Protein AF-A0A2R2Q2C4-F1 (afdb_monomer_lite)

Sequence (85 aa):
PQQATKIFDQTCQQEVDLETVTPGATCQRPAAGGMVAVTFPRLPPQNRKLCFVCTRGQENCKVIIDVAADPAGGAAVGITARTAS

Foldseek 3Di:
DLDFQWWAAQVRPDIDGPCVQQNPKGWDADPVGDDIDIDRPAAAQAWGKTWDWDDDPPDIDIDIDTGHHDPPPPDPPPPPDDDDD

pLDDT: mean 82.71, std 14.03, range [47.19, 94.44]

Secondary structure (DSSP, 8-state):
--STTEEE-TTSSSEEEHHHHSTT-EEE--TTS---EEE-SS--SS-EEEEEEEEETTEEEEEEEEEPPP-SSTT-----PPPP-

Structure (mmCIF, N/CA/C/O backbone):
data_AF-A0A2R2Q2C4-F1
#
_entry.id   AF-A0A2R2Q2C4-F1
#
loop_
_atom_site.group_PDB
_atom_site.id
_atom_site.type_symbol
_atom_site.label_atom_id
_atom_site.label_alt_id
_atom_site.label_comp_id
_atom_site.label_asym_id
_atom_site.label_entity_id
_atom_site.label_seq_id
_atom_site.pdbx_PDB_ins_code
_atom_site.Cartn_x
_atom_site.Cartn_y
_atom_site.Cartn_z
_atom_site.occupancy
_atom_site.B_iso_or_equiv
_atom_site.auth_seq_id
_atom_site.auth_comp_id
_atom_site.auth_asym_id
_atom_site.auth_atom_id
_atom_site.pdbx_PDB_model_num
ATOM 1 N N . PRO A 1 1 ? -4.952 4.121 6.553 1.00 75.94 1 PRO A N 1
ATOM 2 C CA . PRO A 1 1 ? -5.559 5.368 6.038 1.00 75.94 1 PRO A CA 1
ATOM 3 C C . PRO A 1 1 ? -6.911 5.110 5.373 1.00 75.94 1 PRO A C 1
ATOM 5 O O . PRO A 1 1 ? -7.074 4.102 4.685 1.00 75.94 1 PRO A O 1
ATOM 8 N N . GLN A 1 2 ? -7.862 6.024 5.563 1.00 75.19 2 GLN A N 1
ATOM 9 C CA . GLN A 1 2 ? -9.179 5.950 4.918 1.00 75.19 2 GLN A CA 1
ATOM 10 C C . GLN A 1 2 ? -9.139 6.471 3.468 1.00 75.19 2 GLN A C 1
ATOM 12 O O . GLN A 1 2 ? -9.817 5.935 2.596 1.00 75.19 2 GLN A O 1
ATOM 17 N N . GLN A 1 3 ? -8.285 7.457 3.172 1.00 82.25 3 GLN A N 1
ATOM 18 C CA . GLN A 1 3 ? -8.165 8.070 1.841 1.00 82.25 3 GLN A CA 1
ATOM 19 C C . GLN A 1 3 ? -7.427 7.166 0.853 1.00 82.25 3 GLN A C 1
ATOM 21 O O . GLN A 1 3 ? -6.282 6.804 1.119 1.00 82.25 3 GLN A O 1
ATOM 26 N N . ALA A 1 4 ? -8.041 6.839 -0.292 1.00 81.38 4 ALA A N 1
ATOM 27 C CA . ALA A 1 4 ? -7.520 5.915 -1.316 1.00 81.38 4 ALA A CA 1
ATOM 28 C C . ALA A 1 4 ? -6.061 6.179 -1.741 1.00 81.38 4 ALA A C 1
ATOM 30 O O . ALA A 1 4 ? -5.304 5.238 -1.955 1.00 81.38 4 ALA A O 1
ATOM 31 N N . THR A 1 5 ? -5.644 7.443 -1.786 1.00 87.38 5 THR A N 1
ATOM 32 C CA . THR A 1 5 ? -4.293 7.876 -2.183 1.00 87.38 5 THR A CA 1
ATOM 33 C C . THR A 1 5 ? -3.232 7.710 -1.095 1.00 87.38 5 THR A C 1
ATOM 35 O O . THR A 1 5 ? -2.044 7.840 -1.379 1.00 87.38 5 THR A O 1
ATOM 38 N N . LYS A 1 6 ? -3.633 7.408 0.143 1.00 92.19 6 LYS A N 1
ATOM 39 C CA . LYS A 1 6 ? -2.735 7.257 1.290 1.00 92.19 6 LYS A CA 1
ATOM 40 C C . LYS A 1 6 ? -2.534 5.791 1.652 1.00 92.19 6 LYS A C 1
ATOM 42 O O . LYS A 1 6 ? -3.495 5.016 1.725 1.00 92.19 6 LYS A O 1
ATOM 47 N N . ILE A 1 7 ? -1.300 5.432 1.978 1.00 93.50 7 ILE A N 1
ATOM 48 C CA . ILE A 1 7 ? -0.905 4.177 2.640 1.00 93.50 7 ILE A CA 1
ATOM 49 C C . ILE A 1 7 ? -0.171 4.505 3.945 1.00 93.50 7 ILE A C 1
ATOM 51 O O . ILE A 1 7 ? 0.090 5.674 4.217 1.00 93.50 7 ILE A O 1
ATOM 55 N N . PHE A 1 8 ? 0.128 3.505 4.771 1.00 93.88 8 PHE A N 1
ATOM 56 C CA . PHE A 1 8 ? 1.124 3.684 5.822 1.00 93.88 8 PHE A CA 1
ATOM 57 C C . PHE A 1 8 ? 2.517 3.332 5.299 1.00 93.88 8 PHE A C 1
ATOM 59 O O . PHE A 1 8 ? 2.672 2.494 4.404 1.00 93.88 8 PHE A O 1
ATOM 66 N N . ASP A 1 9 ? 3.517 3.977 5.885 1.00 90.69 9 ASP A N 1
ATOM 67 C CA . ASP A 1 9 ? 4.930 3.700 5.688 1.00 90.69 9 ASP A CA 1
ATOM 68 C C . ASP A 1 9 ? 5.313 2.262 6.095 1.00 90.69 9 ASP A C 1
ATOM 70 O O . ASP A 1 9 ? 4.510 1.475 6.605 1.00 90.69 9 ASP A O 1
ATOM 74 N N . GLN A 1 10 ? 6.585 1.916 5.904 1.00 87.50 10 GLN A N 1
ATOM 75 C CA . GLN A 1 10 ? 7.117 0.584 6.207 1.00 87.50 10 GLN A CA 1
ATOM 76 C C . GLN A 1 10 ? 6.976 0.153 7.680 1.00 87.50 10 GLN A C 1
ATOM 78 O O . GLN A 1 10 ? 7.082 -1.038 7.971 1.00 87.50 10 GLN A O 1
ATOM 83 N N . THR A 1 11 ? 6.743 1.094 8.602 1.00 90.38 11 THR A N 1
ATOM 84 C CA . THR A 1 11 ? 6.539 0.818 10.033 1.00 90.38 11 THR A CA 1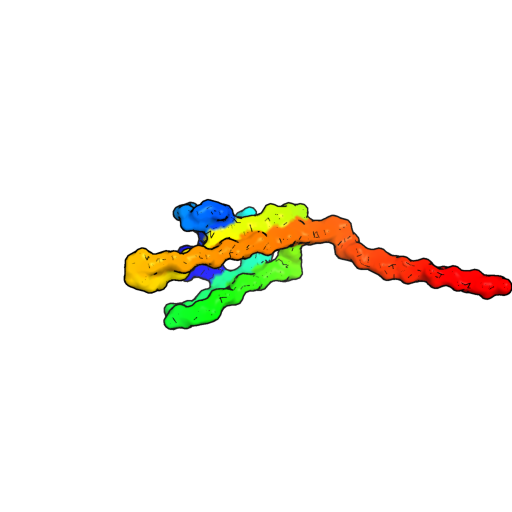
ATOM 85 C C . THR A 1 11 ? 5.061 0.684 10.421 1.00 90.38 11 THR A C 1
ATOM 87 O O . THR A 1 11 ? 4.746 0.281 11.547 1.00 90.38 11 THR A O 1
ATOM 90 N N . CYS A 1 12 ? 4.142 0.950 9.485 1.00 92.50 12 CYS A N 1
ATOM 91 C CA . CYS A 1 12 ? 2.701 1.022 9.715 1.00 92.50 12 CYS A CA 1
ATOM 92 C C . CYS A 1 12 ? 2.293 2.114 10.721 1.00 92.50 12 CYS A C 1
ATOM 94 O O . CYS A 1 12 ? 1.328 1.910 11.464 1.00 92.50 12 CYS A O 1
ATOM 96 N N . GLN A 1 13 ? 3.039 3.221 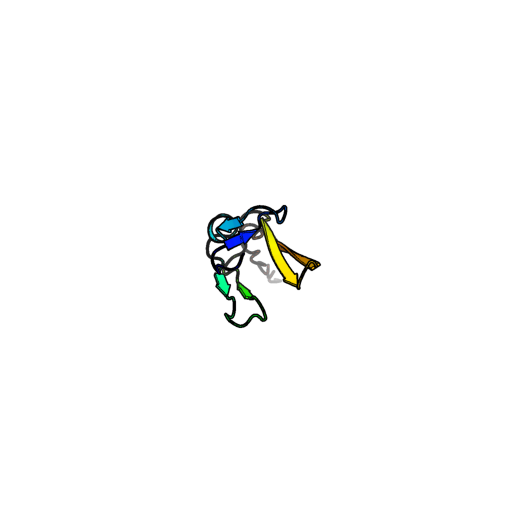10.805 1.00 91.25 13 GLN A N 1
ATOM 97 C CA . GLN A 1 13 ? 2.796 4.285 11.791 1.00 91.25 13 GLN A CA 1
ATOM 98 C C . GLN A 1 13 ? 2.462 5.625 11.142 1.00 91.25 13 GLN A C 1
ATOM 100 O O . GLN A 1 13 ? 1.618 6.353 11.663 1.00 91.25 13 GLN A O 1
ATOM 105 N N . GLN A 1 14 ? 3.083 5.946 10.007 1.00 92.56 14 GLN A N 1
ATOM 106 C CA . GLN A 1 14 ? 2.934 7.247 9.362 1.00 92.56 14 GLN A CA 1
ATOM 107 C C . GLN A 1 14 ? 2.188 7.122 8.038 1.00 92.56 14 GLN A C 1
ATOM 109 O O . GLN A 1 14 ? 2.523 6.278 7.211 1.00 92.56 14 GLN A O 1
ATOM 114 N N . GLU A 1 15 ? 1.186 7.976 7.817 1.00 94.25 15 GLU A N 1
ATOM 115 C CA . GLU A 1 15 ? 0.518 8.053 6.518 1.00 94.25 15 GLU A CA 1
ATOM 116 C C . GLU A 1 15 ? 1.417 8.742 5.485 1.00 94.25 15 GLU A C 1
ATOM 118 O O . GLU A 1 15 ? 1.966 9.817 5.730 1.00 94.25 15 GLU A O 1
ATOM 123 N N . VAL A 1 16 ? 1.541 8.128 4.310 1.00 94.44 16 VAL A N 1
ATOM 124 C CA . VAL A 1 16 ? 2.310 8.631 3.167 1.00 94.44 16 VAL A CA 1
ATOM 125 C C . VAL A 1 16 ? 1.494 8.486 1.885 1.00 94.44 16 VAL A C 1
ATOM 127 O O . VAL A 1 16 ? 0.559 7.683 1.810 1.00 94.44 16 VAL A O 1
ATOM 130 N N . ASP A 1 17 ? 1.827 9.276 0.867 1.00 93.94 17 ASP A N 1
ATOM 131 C CA . ASP A 1 17 ? 1.209 9.149 -0.454 1.00 93.94 17 ASP A CA 1
ATOM 132 C C . ASP A 1 17 ? 1.671 7.873 -1.160 1.00 93.94 17 ASP A C 1
ATOM 134 O O . ASP A 1 17 ? 2.868 7.589 -1.238 1.00 93.94 17 ASP A O 1
ATOM 138 N N . LEU A 1 18 ? 0.712 7.123 -1.708 1.00 92.06 18 LEU A N 1
ATOM 139 C CA . LEU A 1 18 ? 0.973 5.916 -2.493 1.00 92.06 18 LEU A CA 1
ATOM 140 C C . LEU A 1 18 ? 1.889 6.218 -3.685 1.00 92.06 18 LEU A C 1
ATOM 142 O O . LEU A 1 18 ? 2.829 5.468 -3.936 1.00 92.06 18 LEU A O 1
ATOM 146 N N . GLU A 1 19 ? 1.647 7.343 -4.361 1.00 90.94 19 GLU A N 1
ATOM 147 C CA . GLU A 1 19 ? 2.421 7.790 -5.525 1.00 90.94 19 GLU A CA 1
ATOM 148 C C . GLU A 1 19 ? 3.904 7.998 -5.194 1.00 90.94 19 GLU A C 1
ATOM 150 O O . GLU A 1 19 ? 4.775 7.684 -5.998 1.00 90.94 19 GLU A O 1
ATOM 155 N N . THR A 1 20 ? 4.218 8.462 -3.983 1.00 88.81 20 THR A N 1
ATOM 156 C CA . THR A 1 20 ? 5.605 8.697 -3.557 1.00 88.81 20 THR A CA 1
ATOM 157 C C . THR A 1 20 ? 6.367 7.390 -3.339 1.00 88.81 20 THR A C 1
ATOM 159 O O . THR A 1 20 ? 7.581 7.332 -3.537 1.00 88.81 20 THR A O 1
ATOM 162 N N . VAL A 1 21 ? 5.675 6.326 -2.921 1.00 87.69 21 VAL A N 1
ATOM 163 C CA . VAL A 1 21 ? 6.300 5.030 -2.614 1.00 87.69 21 VAL A CA 1
ATOM 164 C C . VAL A 1 21 ? 6.351 4.138 -3.852 1.00 87.69 21 VAL A C 1
ATOM 166 O O . VAL A 1 21 ? 7.388 3.534 -4.142 1.00 87.69 21 VAL A O 1
ATOM 169 N N . THR A 1 22 ? 5.250 4.076 -4.597 1.00 86.69 22 THR A N 1
ATOM 170 C CA . THR A 1 22 ? 5.089 3.280 -5.818 1.00 86.69 22 THR A CA 1
ATOM 171 C C . THR A 1 22 ? 4.420 4.133 -6.900 1.00 86.69 22 THR A C 1
ATOM 173 O O . THR A 1 22 ? 3.195 4.080 -7.036 1.00 86.69 22 THR A O 1
ATOM 176 N N . PRO A 1 23 ? 5.205 4.918 -7.662 1.00 87.94 23 PRO A N 1
ATOM 177 C CA . PRO A 1 23 ? 4.675 5.809 -8.691 1.00 87.94 23 PRO A CA 1
ATOM 178 C C . PRO A 1 23 ? 3.803 5.079 -9.717 1.00 87.94 23 PRO A C 1
ATOM 180 O O . PRO A 1 23 ? 4.187 4.026 -10.237 1.00 87.94 23 PRO A O 1
ATOM 183 N N . GLY A 1 24 ? 2.625 5.631 -10.005 1.00 88.69 24 GLY A N 1
ATOM 184 C CA . GLY A 1 24 ? 1.628 5.064 -10.914 1.00 88.69 24 GLY A CA 1
ATOM 185 C C . GLY A 1 24 ? 0.778 3.934 -10.325 1.00 88.69 24 GLY A C 1
ATOM 186 O O . GLY A 1 24 ? -0.133 3.455 -11.002 1.00 88.69 24 GLY A O 1
ATOM 187 N N . ALA A 1 25 ? 1.035 3.489 -9.092 1.00 91.88 25 ALA A N 1
ATOM 188 C CA . ALA A 1 25 ? 0.170 2.514 -8.441 1.00 91.88 25 ALA A CA 1
ATOM 189 C C . ALA A 1 25 ? -1.190 3.132 -8.098 1.00 91.88 25 ALA A C 1
ATOM 191 O O . ALA A 1 25 ? -1.297 4.292 -7.701 1.00 91.88 25 ALA A O 1
ATOM 192 N N . THR A 1 26 ? -2.245 2.330 -8.201 1.00 92.94 26 THR A N 1
ATOM 193 C CA . THR A 1 26 ? -3.605 2.748 -7.843 1.00 92.94 26 THR A CA 1
ATOM 194 C C . THR A 1 26 ? -4.133 1.908 -6.694 1.00 92.94 26 THR A C 1
ATOM 196 O O . THR A 1 26 ? -3.764 0.747 -6.525 1.00 92.94 26 THR A O 1
ATOM 199 N N . CYS A 1 27 ? -5.001 2.503 -5.881 1.00 91.75 27 CYS A N 1
ATOM 200 C CA . CYS A 1 27 ? -5.627 1.842 -4.748 1.00 91.75 27 CYS A CA 1
ATOM 201 C C . CYS A 1 27 ? -7.128 2.119 -4.784 1.00 91.75 27 CYS A C 1
ATOM 203 O O . CYS A 1 27 ? -7.565 3.269 -4.742 1.00 91.75 27 CYS A O 1
ATOM 205 N N . GLN A 1 28 ? -7.916 1.055 -4.881 1.00 90.56 28 GLN A N 1
ATOM 206 C CA . GLN A 1 28 ? -9.368 1.105 -4.859 1.00 90.56 28 GLN A CA 1
ATOM 207 C C . GLN A 1 28 ? -9.851 0.658 -3.483 1.00 90.56 28 GLN A C 1
ATOM 209 O O . GLN A 1 28 ? -9.533 -0.441 -3.020 1.00 90.56 28 GLN A O 1
ATOM 214 N N . ARG A 1 29 ? -10.621 1.529 -2.824 1.00 86.50 29 ARG A N 1
ATOM 215 C CA . ARG A 1 29 ? -11.241 1.244 -1.528 1.00 86.50 29 ARG A CA 1
ATOM 216 C C . ARG A 1 29 ? -12.753 1.437 -1.621 1.00 86.50 29 ARG A C 1
ATOM 218 O O . ARG A 1 29 ? -13.188 2.556 -1.891 1.00 86.50 29 ARG A O 1
ATOM 225 N N . PRO A 1 30 ? -13.560 0.388 -1.405 1.00 81.31 30 PRO A N 1
ATOM 226 C CA . PRO A 1 30 ? -15.007 0.533 -1.355 1.00 81.31 30 PRO A CA 1
ATOM 227 C C . PRO A 1 30 ? -15.436 1.306 -0.097 1.00 81.31 30 PRO A C 1
ATOM 229 O O . PRO A 1 30 ? -14.906 1.090 0.993 1.00 81.31 30 PRO A O 1
ATOM 232 N N . ALA A 1 31 ? -16.419 2.200 -0.245 1.00 73.00 31 ALA A N 1
ATOM 233 C CA . ALA A 1 31 ? -16.878 3.092 0.827 1.00 73.00 31 ALA A CA 1
ATOM 234 C C . ALA A 1 31 ? -17.539 2.360 2.012 1.00 73.00 31 ALA A C 1
ATOM 236 O O . ALA A 1 31 ? -17.476 2.835 3.140 1.00 73.00 31 ALA A O 1
ATOM 237 N N . ALA A 1 32 ? -18.143 1.194 1.771 1.00 75.19 32 ALA A N 1
ATOM 238 C CA . ALA A 1 32 ? -18.860 0.413 2.783 1.00 75.19 32 ALA A CA 1
ATOM 239 C C . ALA A 1 32 ? -17.954 -0.533 3.601 1.00 75.19 32 ALA A C 1
ATOM 241 O O . ALA A 1 32 ? -18.449 -1.404 4.316 1.00 75.19 32 ALA A O 1
ATOM 242 N N . GLY A 1 33 ? -16.628 -0.399 3.477 1.00 71.31 33 GLY A N 1
ATOM 243 C CA . GLY A 1 33 ? -15.705 -1.462 3.866 1.00 71.31 33 GLY A CA 1
ATOM 244 C C . GLY A 1 33 ? -15.744 -2.623 2.866 1.00 71.31 33 GLY A C 1
ATOM 245 O O . GLY A 1 33 ? -16.659 -2.745 2.052 1.00 71.31 33 GLY A O 1
ATOM 246 N N . GLY A 1 34 ? -14.700 -3.451 2.864 1.00 79.38 34 GLY A N 1
ATOM 247 C CA . GLY A 1 34 ? -14.564 -4.557 1.916 1.00 79.38 34 GLY A CA 1
ATOM 248 C C . GLY A 1 34 ? -13.142 -4.717 1.399 1.00 79.38 34 GLY A C 1
ATOM 249 O O . GLY A 1 34 ? -12.190 -4.192 1.976 1.00 79.38 34 GLY A O 1
ATOM 250 N N . MET A 1 35 ? -13.007 -5.467 0.308 1.00 85.81 35 MET A N 1
ATOM 251 C CA . MET A 1 35 ? -11.711 -5.771 -0.290 1.00 85.81 35 MET A CA 1
ATOM 252 C C . MET A 1 35 ? -11.047 -4.498 -0.826 1.00 85.81 35 MET A C 1
ATOM 254 O O . MET A 1 35 ? -11.620 -3.781 -1.644 1.00 85.81 35 MET A O 1
ATOM 258 N N . VAL A 1 36 ? -9.829 -4.229 -0.357 1.00 89.25 36 VAL A N 1
ATOM 259 C CA . VAL A 1 36 ? -8.966 -3.170 -0.887 1.00 89.25 36 VAL A CA 1
ATOM 260 C C . VAL A 1 36 ? -8.118 -3.766 -2.002 1.00 89.25 36 VAL A C 1
ATOM 262 O O . VAL A 1 36 ? -7.412 -4.746 -1.770 1.00 89.25 36 VAL A O 1
ATOM 265 N N . ALA A 1 37 ? -8.172 -3.174 -3.194 1.00 91.06 37 ALA A N 1
ATOM 266 C CA . ALA A 1 37 ? -7.367 -3.605 -4.332 1.00 91.06 37 ALA A CA 1
ATOM 267 C C . ALA A 1 37 ? -6.260 -2.585 -4.602 1.00 91.06 37 ALA A C 1
ATOM 269 O O . ALA A 1 37 ? -6.536 -1.400 -4.787 1.00 91.06 37 ALA A O 1
ATOM 270 N N . VAL A 1 38 ? -5.009 -3.045 -4.634 1.00 91.31 38 VAL A N 1
ATOM 271 C CA . VAL A 1 38 ? -3.844 -2.222 -4.983 1.00 91.31 38 VAL A CA 1
ATOM 272 C C . VAL A 1 38 ? -3.253 -2.771 -6.271 1.00 91.31 38 VAL A C 1
ATOM 274 O O . VAL A 1 38 ? -2.931 -3.954 -6.344 1.00 91.31 38 VAL A O 1
ATOM 277 N N . THR A 1 39 ? -3.129 -1.920 -7.283 1.00 92.62 39 THR A N 1
ATOM 278 C CA . THR A 1 39 ? -2.661 -2.306 -8.616 1.00 92.62 39 THR A CA 1
ATOM 279 C C . THR A 1 39 ? -1.374 -1.570 -8.945 1.00 92.62 39 THR A C 1
ATOM 281 O O . THR A 1 39 ? -1.333 -0.341 -8.893 1.00 92.62 39 THR A O 1
ATOM 284 N N . PHE A 1 40 ? -0.346 -2.321 -9.333 1.00 90.25 40 PHE A N 1
ATOM 285 C CA . PHE A 1 40 ? 0.939 -1.796 -9.792 1.00 90.25 40 PHE A CA 1
ATOM 286 C C . PHE A 1 40 ? 1.016 -1.989 -11.310 1.00 90.25 40 PHE A C 1
ATOM 288 O O . PHE A 1 40 ? 1.201 -3.121 -11.754 1.00 90.25 40 PHE A O 1
ATOM 295 N N . PRO A 1 41 ? 0.853 -0.935 -12.133 1.00 88.81 41 PRO A N 1
ATOM 296 C CA . PRO A 1 41 ? 0.940 -1.084 -13.588 1.00 88.81 41 PRO A CA 1
ATOM 297 C C . PRO A 1 41 ? 2.359 -1.442 -14.049 1.00 88.81 41 PRO A C 1
ATOM 299 O O . PRO A 1 41 ? 2.535 -2.044 -15.104 1.00 88.81 41 PRO A O 1
ATOM 302 N N . ARG A 1 42 ? 3.371 -1.075 -13.256 1.00 85.06 42 ARG A N 1
ATOM 303 C CA . ARG A 1 42 ? 4.760 -1.524 -13.369 1.00 85.06 42 ARG A CA 1
ATOM 304 C C . ARG A 1 42 ? 5.321 -1.744 -11.972 1.00 85.06 42 ARG A C 1
ATOM 306 O O . ARG A 1 42 ? 4.902 -1.071 -11.029 1.00 85.06 42 ARG A O 1
ATOM 313 N N . LEU A 1 43 ? 6.264 -2.672 -11.849 1.00 88.25 43 LEU A N 1
ATOM 314 C CA . LEU A 1 43 ? 6.996 -2.857 -10.602 1.00 88.25 43 LEU A CA 1
ATOM 315 C C . LEU A 1 43 ? 7.903 -1.636 -10.335 1.00 88.25 43 LEU A C 1
ATOM 317 O O . LEU A 1 43 ? 8.363 -0.988 -11.279 1.00 88.25 43 LEU A O 1
ATOM 321 N N . PRO A 1 44 ? 8.136 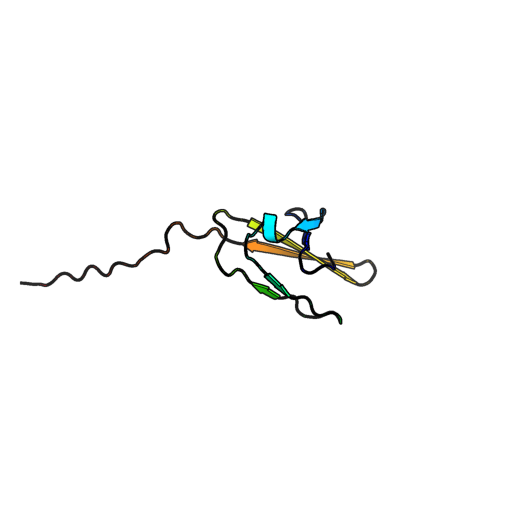-1.270 -9.063 1.00 86.69 44 PRO A N 1
ATOM 322 C CA . PRO A 1 44 ? 9.010 -0.156 -8.707 1.00 86.69 44 PRO A CA 1
ATOM 323 C C . PRO A 1 44 ? 10.474 -0.455 -9.077 1.00 86.69 44 PRO A C 1
ATOM 325 O O . PRO A 1 44 ? 10.873 -1.608 -9.098 1.00 86.69 44 PRO A O 1
ATOM 328 N N . PRO A 1 45 ? 11.339 0.551 -9.290 1.00 85.50 45 PRO A N 1
ATOM 329 C CA . PRO A 1 45 ? 12.753 0.323 -9.628 1.00 85.50 45 PRO A CA 1
ATOM 330 C C . PRO A 1 45 ? 13.589 -0.261 -8.473 1.00 85.50 45 PRO A C 1
ATOM 332 O O . PRO A 1 45 ? 14.730 -0.667 -8.662 1.00 85.50 45 PRO A O 1
ATOM 335 N N . GLN A 1 46 ? 13.049 -0.251 -7.256 1.00 88.50 46 GLN A N 1
ATOM 336 C CA . GLN A 1 46 ? 13.669 -0.776 -6.042 1.00 88.50 46 GLN A CA 1
ATOM 337 C C . GLN A 1 46 ? 12.597 -1.482 -5.220 1.00 88.50 46 GLN A C 1
ATOM 339 O O . GLN A 1 46 ? 11.426 -1.119 -5.320 1.00 88.50 46 GLN A O 1
ATOM 344 N N . ASN A 1 47 ? 12.994 -2.432 -4.371 1.00 90.69 47 ASN A N 1
ATOM 345 C CA . ASN A 1 47 ? 12.062 -3.080 -3.454 1.00 90.69 47 ASN A CA 1
ATOM 346 C C . ASN A 1 47 ? 11.378 -2.018 -2.584 1.00 90.69 47 ASN A C 1
ATOM 348 O O . ASN A 1 47 ? 12.037 -1.148 -2.003 1.00 90.69 47 ASN A O 1
ATOM 352 N N . ARG A 1 48 ? 10.053 -2.092 -2.492 1.00 90.94 48 ARG A N 1
ATOM 353 C CA . ARG A 1 48 ? 9.239 -1.196 -1.669 1.00 90.94 48 ARG A CA 1
ATOM 354 C C . ARG A 1 48 ? 8.428 -1.999 -0.674 1.00 90.94 48 ARG A C 1
ATOM 356 O O . ARG A 1 48 ? 8.030 -3.123 -0.951 1.00 90.94 48 ARG A O 1
ATOM 363 N N . LYS A 1 49 ? 8.151 -1.382 0.468 1.00 92.19 49 LYS A N 1
ATOM 364 C CA . LYS A 1 49 ? 7.260 -1.923 1.489 1.00 92.19 49 LYS A CA 1
ATOM 365 C C . LYS A 1 49 ? 6.118 -0.948 1.715 1.00 92.19 49 LYS A C 1
ATOM 367 O O . LYS A 1 49 ? 6.351 0.246 1.896 1.00 92.19 49 LYS A O 1
ATOM 372 N N . LEU A 1 50 ? 4.902 -1.471 1.697 1.00 90.62 50 LEU A N 1
ATOM 373 C CA . LEU A 1 50 ? 3.664 -0.727 1.913 1.00 90.62 50 LEU A CA 1
ATOM 374 C C . LEU A 1 50 ? 2.953 -1.324 3.119 1.00 90.62 50 LEU A C 1
ATOM 376 O O . LEU A 1 50 ? 3.008 -2.541 3.317 1.00 90.62 50 LEU A O 1
ATOM 380 N N . CYS A 1 51 ? 2.223 -0.503 3.870 1.00 94.44 51 CYS A N 1
ATOM 381 C CA . CYS A 1 51 ? 1.393 -1.015 4.946 1.00 94.44 51 CYS A CA 1
ATOM 382 C C . CYS A 1 51 ? -0.048 -0.495 4.915 1.00 94.44 51 CYS A C 1
ATOM 384 O O . CYS A 1 51 ? -0.327 0.677 4.652 1.00 94.44 51 CYS A O 1
ATOM 386 N N . PHE A 1 52 ? -0.976 -1.391 5.242 1.00 92.25 52 PHE A N 1
ATOM 387 C CA . PHE A 1 52 ? -2.376 -1.095 5.507 1.00 92.25 52 PHE A CA 1
ATOM 388 C C . PHE A 1 52 ? -2.706 -1.536 6.930 1.00 92.25 52 PHE A C 1
ATOM 390 O O . PHE A 1 52 ? -2.263 -2.589 7.385 1.00 92.25 52 PHE A O 1
ATOM 397 N N . VAL A 1 53 ? -3.498 -0.727 7.629 1.00 91.56 53 VAL A N 1
ATOM 398 C CA . VAL A 1 53 ? -4.003 -1.066 8.959 1.00 91.56 53 VAL A CA 1
ATOM 399 C C . VAL A 1 53 ? -5.520 -1.098 8.891 1.00 91.56 53 VAL A C 1
ATOM 401 O O . VAL A 1 53 ? -6.142 -0.114 8.485 1.00 91.56 53 VAL A O 1
ATOM 404 N N . CYS A 1 54 ? -6.094 -2.231 9.274 1.00 88.12 54 CYS A N 1
ATOM 405 C CA . CYS A 1 54 ? -7.524 -2.406 9.480 1.00 88.12 54 CYS A CA 1
ATOM 406 C C . CYS A 1 54 ? -7.792 -2.394 10.984 1.00 88.12 54 CYS A C 1
ATOM 408 O O . CYS A 1 54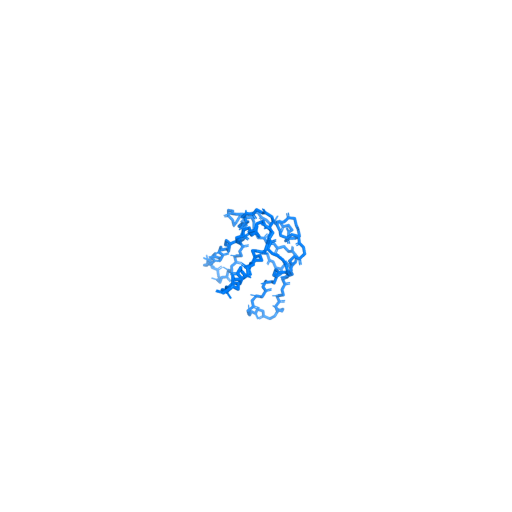 ? -7.032 -2.989 11.747 1.00 88.12 54 CYS A O 1
ATOM 410 N N . THR A 1 55 ? -8.865 -1.739 11.410 1.00 87.75 55 THR A N 1
ATOM 411 C CA . THR A 1 55 ? -9.229 -1.647 12.826 1.00 87.75 55 THR A CA 1
ATOM 412 C C . THR A 1 55 ? -10.620 -2.230 13.051 1.00 87.75 55 THR A C 1
ATOM 414 O O . THR A 1 55 ? -11.526 -2.050 12.233 1.00 87.75 55 THR A O 1
ATOM 417 N N . ARG A 1 56 ? -10.795 -2.957 14.157 1.00 87.12 56 ARG A N 1
ATOM 418 C CA . ARG A 1 56 ? -12.092 -3.458 14.628 1.00 87.12 56 ARG A CA 1
ATOM 419 C C . ARG A 1 56 ? -12.163 -3.274 16.142 1.00 87.12 56 ARG A C 1
ATOM 421 O O . ARG A 1 56 ? -11.594 -4.050 16.900 1.00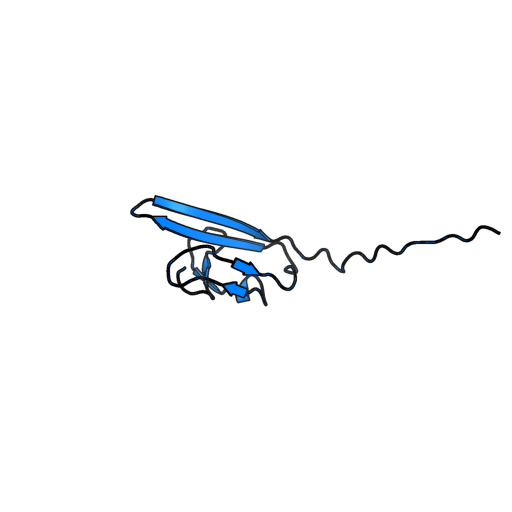 87.12 56 ARG A O 1
ATOM 428 N N . GLY A 1 57 ? -12.856 -2.231 16.593 1.00 87.81 57 GLY A N 1
ATOM 429 C CA . GLY A 1 57 ? -12.838 -1.858 18.010 1.00 87.81 57 GLY A CA 1
ATOM 430 C C . GLY A 1 57 ? -11.426 -1.455 18.445 1.00 87.81 57 GLY A C 1
ATOM 431 O O . GLY A 1 57 ? -10.866 -0.522 17.878 1.00 87.81 57 GLY A O 1
ATOM 432 N N . GLN A 1 58 ? -10.857 -2.158 19.430 1.00 91.12 58 GLN A N 1
ATOM 433 C CA . GLN A 1 58 ? -9.471 -1.948 19.882 1.00 91.12 58 GLN A CA 1
ATOM 434 C C . GLN A 1 58 ? -8.444 -2.848 19.178 1.00 91.12 58 GLN A C 1
ATOM 436 O O . GLN A 1 58 ? -7.243 -2.699 19.396 1.00 91.12 58 GLN A O 1
ATOM 441 N N . GLU A 1 59 ? -8.895 -3.777 18.336 1.00 92.19 59 GLU A N 1
ATOM 442 C CA . GLU A 1 59 ? -8.013 -4.684 17.613 1.00 92.19 59 GLU A CA 1
ATOM 443 C C . GLU A 1 59 ? -7.538 -4.053 16.307 1.00 92.19 59 GLU A C 1
ATOM 445 O O . GLU A 1 59 ? -8.322 -3.470 15.550 1.00 92.19 59 GLU A O 1
ATOM 450 N N . ASN A 1 60 ? -6.250 -4.232 16.018 1.00 90.94 60 ASN A N 1
ATOM 451 C CA . ASN A 1 60 ? -5.620 -3.747 14.799 1.00 90.94 60 ASN A CA 1
ATOM 452 C C . ASN A 1 60 ? -5.019 -4.924 14.027 1.00 90.94 60 ASN A C 1
ATOM 454 O O . ASN A 1 60 ? -4.261 -5.720 14.578 1.00 90.94 60 ASN A O 1
ATOM 458 N N . CYS A 1 61 ? -5.303 -4.992 12.731 1.00 90.69 61 CYS A N 1
ATOM 459 C CA . CYS A 1 61 ? -4.668 -5.904 11.789 1.00 90.69 61 CYS A CA 1
ATOM 460 C C . CYS A 1 61 ? -3.740 -5.103 10.875 1.00 90.69 61 CYS A C 1
ATOM 462 O O . CYS A 1 61 ? -4.149 -4.085 10.315 1.00 90.69 61 CYS A O 1
ATOM 464 N N . LYS A 1 62 ? -2.493 -5.557 10.726 1.00 93.56 62 LYS A N 1
ATOM 465 C CA . LYS A 1 62 ? -1.504 -4.947 9.832 1.00 93.56 62 LYS A CA 1
ATOM 466 C C . LYS A 1 62 ? -1.281 -5.854 8.629 1.00 93.56 62 LYS A C 1
ATOM 468 O O . LYS A 1 62 ? -0.893 -7.006 8.794 1.00 93.56 62 LYS A O 1
ATOM 473 N N . VAL A 1 63 ? -1.485 -5.312 7.436 1.00 93.25 63 VAL A N 1
ATOM 474 C CA . VAL A 1 63 ? -1.168 -5.965 6.165 1.00 93.25 63 VAL A CA 1
ATOM 475 C C . VAL A 1 63 ? 0.061 -5.277 5.594 1.00 93.2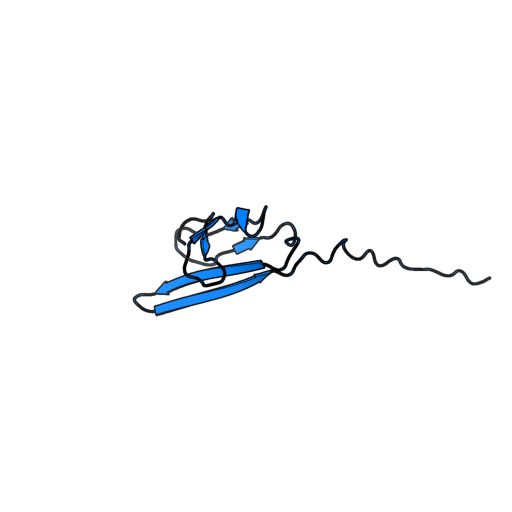5 63 VAL A C 1
ATOM 477 O O . VAL A 1 63 ? -0.002 -4.113 5.199 1.00 93.25 63 VAL A O 1
ATOM 480 N N . ILE A 1 64 ? 1.180 -5.995 5.589 1.00 94.00 64 ILE A N 1
ATOM 481 C CA . ILE A 1 64 ? 2.455 -5.522 5.052 1.00 94.00 64 ILE A CA 1
ATOM 482 C C . ILE A 1 64 ? 2.651 -6.176 3.690 1.00 94.00 64 ILE A C 1
ATOM 484 O O . ILE A 1 64 ? 2.553 -7.395 3.568 1.00 94.00 64 ILE A O 1
ATOM 488 N N . ILE A 1 65 ? 2.911 -5.357 2.676 1.00 92.12 65 ILE A N 1
ATOM 489 C CA . ILE A 1 65 ? 3.111 -5.801 1.299 1.00 92.12 65 ILE A CA 1
ATOM 490 C C . ILE A 1 65 ? 4.530 -5.432 0.890 1.00 92.12 65 ILE A C 1
ATOM 492 O O . ILE A 1 65 ? 4.867 -4.249 0.808 1.00 92.12 65 ILE A O 1
ATOM 496 N N . ASP A 1 66 ? 5.339 -6.451 0.619 1.00 93.50 66 ASP A N 1
ATOM 497 C CA . ASP A 1 66 ? 6.641 -6.300 -0.016 1.00 93.50 66 ASP A CA 1
ATOM 498 C C . ASP A 1 66 ? 6.463 -6.359 -1.537 1.00 93.50 66 ASP A C 1
ATOM 500 O O . ASP A 1 66 ? 6.068 -7.379 -2.101 1.00 93.50 66 ASP A O 1
ATOM 504 N N . VAL A 1 67 ? 6.731 -5.239 -2.203 1.00 90.88 67 VAL A N 1
ATOM 505 C CA . VAL A 1 67 ? 6.694 -5.115 -3.660 1.00 90.88 67 VAL A CA 1
ATOM 506 C C . VAL A 1 67 ? 8.120 -5.239 -4.176 1.00 90.88 67 VAL A C 1
ATOM 508 O O . VAL A 1 67 ? 8.969 -4.387 -3.898 1.00 90.88 67 VAL A O 1
ATOM 511 N N . ALA A 1 68 ? 8.383 -6.311 -4.916 1.00 90.50 68 ALA A N 1
ATOM 512 C CA . ALA A 1 68 ? 9.682 -6.543 -5.529 1.00 90.50 68 ALA A CA 1
ATOM 513 C C . ALA A 1 68 ? 10.011 -5.458 -6.563 1.00 90.50 68 ALA A C 1
ATOM 515 O O . ALA A 1 68 ? 9.122 -4.931 -7.235 1.00 90.50 68 ALA A O 1
ATOM 516 N N . ALA A 1 69 ? 11.299 -5.149 -6.688 1.00 89.25 69 ALA A N 1
ATOM 517 C CA . ALA A 1 69 ? 11.802 -4.312 -7.756 1.00 89.25 69 ALA A CA 1
ATOM 518 C C . ALA A 1 69 ? 11.510 -4.947 -9.122 1.00 89.25 69 ALA A C 1
ATOM 520 O O . ALA A 1 69 ? 11.530 -6.172 -9.259 1.00 89.25 69 ALA A O 1
ATOM 521 N N . ASP A 1 70 ? 11.307 -4.111 -10.134 1.00 85.19 70 ASP A N 1
ATOM 522 C CA . ASP A 1 70 ? 11.360 -4.528 -11.526 1.00 85.19 70 ASP A CA 1
ATOM 523 C C . ASP A 1 70 ? 12.760 -5.109 -11.795 1.00 85.19 70 ASP A C 1
ATOM 525 O O . ASP A 1 70 ? 13.757 -4.393 -11.620 1.00 85.19 70 ASP A O 1
ATOM 529 N N . PRO A 1 71 ? 12.889 -6.400 -12.149 1.00 74.19 71 PRO A N 1
ATOM 530 C CA . PRO A 1 71 ? 14.174 -6.961 -12.529 1.00 74.19 71 PRO A CA 1
ATOM 531 C C . PRO A 1 71 ? 14.646 -6.217 -13.778 1.00 74.19 71 PRO A C 1
ATOM 533 O O . PRO A 1 71 ? 14.067 -6.375 -14.849 1.00 74.19 71 PRO A O 1
ATOM 536 N N . ALA A 1 72 ? 15.660 -5.364 -13.614 1.00 61.12 72 ALA A N 1
ATOM 537 C CA . ALA A 1 72 ? 16.150 -4.440 -14.630 1.00 61.12 72 ALA A CA 1
ATOM 538 C C . ALA A 1 72 ? 16.116 -5.046 -16.046 1.00 61.12 72 ALA A C 1
ATOM 540 O O . ALA A 1 72 ? 16.912 -5.923 -16.379 1.00 61.12 72 ALA A O 1
ATOM 541 N N . GLY A 1 73 ? 15.184 -4.554 -16.869 1.00 56.31 73 GLY A N 1
ATOM 542 C CA . GLY A 1 73 ? 15.101 -4.873 -18.290 1.00 56.31 73 GLY A CA 1
ATOM 543 C C . GLY A 1 73 ? 14.467 -6.221 -18.612 1.00 56.31 73 GLY A C 1
ATOM 544 O O . GLY A 1 73 ? 15.088 -6.976 -19.354 1.00 56.31 73 GLY A O 1
ATOM 545 N N . GLY A 1 74 ? 13.266 -6.493 -18.073 1.00 50.03 74 GLY A N 1
ATOM 546 C CA . GLY A 1 74 ? 12.341 -7.562 -18.476 1.00 50.03 74 GLY A CA 1
ATOM 547 C C . GLY A 1 74 ? 12.999 -8.640 -19.319 1.00 50.03 74 GLY A C 1
ATOM 548 O O . GLY A 1 74 ? 13.037 -8.490 -20.534 1.00 50.03 74 GLY A O 1
ATOM 549 N N . ALA A 1 75 ? 13.579 -9.653 -18.669 1.00 50.06 75 ALA A N 1
ATOM 550 C CA . ALA A 1 75 ? 14.427 -10.646 -19.314 1.00 50.06 75 ALA A CA 1
ATOM 551 C C . ALA A 1 75 ? 13.802 -11.142 -20.628 1.00 50.06 75 ALA A C 1
ATOM 553 O O . ALA A 1 75 ? 12.929 -12.011 -20.639 1.00 50.06 75 ALA A O 1
ATOM 554 N N . ALA A 1 76 ? 14.256 -10.577 -21.748 1.00 49.28 76 ALA A N 1
ATOM 555 C CA . ALA A 1 76 ? 14.003 -11.131 -23.055 1.00 49.28 76 ALA A CA 1
ATOM 556 C C . ALA A 1 76 ? 14.771 -12.448 -23.071 1.00 49.28 76 ALA A C 1
ATOM 558 O O . ALA A 1 76 ? 15.996 -12.472 -23.195 1.00 49.28 76 ALA A O 1
ATOM 559 N N . VAL A 1 77 ? 14.054 -13.550 -22.873 1.00 50.78 77 VAL A N 1
ATOM 560 C CA . VAL A 1 77 ? 14.577 -14.886 -23.134 1.00 50.78 77 VAL A CA 1
ATOM 561 C C . VAL A 1 77 ? 14.817 -14.957 -24.640 1.00 50.78 77 VAL A C 1
ATOM 563 O O . VAL A 1 77 ? 13.926 -15.284 -25.419 1.00 50.78 77 VAL A O 1
ATOM 566 N N . GLY A 1 78 ? 16.016 -14.568 -25.069 1.00 57.53 78 GLY A N 1
ATOM 567 C CA . GLY A 1 78 ? 16.470 -14.763 -26.436 1.00 57.53 78 GLY A CA 1
ATOM 568 C C . GLY A 1 78 ? 16.641 -16.257 -26.675 1.00 57.53 78 GLY A C 1
ATOM 569 O O . GLY A 1 78 ? 17.551 -16.876 -26.126 1.00 57.53 78 GLY A O 1
ATOM 570 N N . ILE A 1 79 ? 15.755 -16.856 -27.470 1.00 55.41 79 ILE A N 1
ATOM 571 C CA . ILE A 1 79 ? 15.933 -18.232 -27.931 1.00 55.41 79 ILE A CA 1
ATOM 572 C C . ILE A 1 79 ? 17.083 -18.221 -28.942 1.00 55.41 79 ILE A C 1
ATOM 574 O O . ILE A 1 79 ? 16.909 -17.815 -30.089 1.00 55.41 79 ILE A O 1
ATOM 578 N N . THR A 1 80 ? 18.267 -18.677 -28.533 1.00 53.94 80 THR A N 1
ATOM 579 C CA . THR A 1 80 ? 19.361 -18.952 -29.472 1.00 53.94 80 THR A CA 1
ATOM 580 C C . THR A 1 80 ? 19.065 -20.262 -30.199 1.00 53.94 80 THR A C 1
ATOM 582 O O . THR A 1 80 ? 19.423 -21.343 -29.727 1.00 53.94 80 THR A O 1
ATOM 585 N N . ALA A 1 81 ? 18.400 -20.180 -31.352 1.00 54.31 81 ALA A N 1
ATOM 586 C CA . ALA A 1 81 ? 18.322 -21.297 -32.287 1.00 54.31 81 ALA A CA 1
ATOM 587 C C . ALA A 1 81 ? 19.672 -21.440 -33.007 1.00 54.31 81 ALA A C 1
ATOM 589 O O . ALA A 1 81 ? 20.162 -20.495 -33.622 1.00 54.31 81 ALA A O 1
ATOM 590 N N . ARG A 1 82 ? 20.289 -22.621 -32.915 1.00 54.84 82 ARG A N 1
ATOM 591 C CA . ARG A 1 82 ? 21.489 -22.981 -33.684 1.00 54.84 82 ARG A CA 1
ATOM 592 C C . ARG A 1 82 ? 21.014 -23.850 -34.840 1.00 54.84 82 ARG A C 1
ATOM 594 O O . ARG A 1 82 ? 20.435 -24.904 -34.588 1.00 54.84 82 ARG A O 1
ATOM 601 N N . THR A 1 83 ? 21.218 -23.425 -36.081 1.00 47.19 83 THR A N 1
ATOM 602 C CA . THR A 1 83 ? 20.996 -24.297 -37.239 1.00 47.19 83 THR A CA 1
ATOM 603 C C . THR A 1 83 ? 22.181 -25.245 -37.368 1.00 47.19 83 THR A C 1
ATOM 605 O O . THR A 1 83 ? 23.326 -24.795 -37.389 1.00 47.19 83 THR A O 1
ATOM 608 N N . ALA A 1 84 ? 21.906 -26.546 -37.411 1.00 52.84 84 ALA A N 1
ATOM 609 C CA . ALA A 1 84 ? 22.897 -27.552 -37.771 1.00 52.84 84 ALA A CA 1
ATOM 610 C C . ALA A 1 84 ? 23.087 -27.537 -39.296 1.00 52.84 84 ALA A C 1
ATOM 612 O O . ALA A 1 84 ? 22.093 -27.466 -40.024 1.00 52.84 84 ALA A O 1
ATOM 613 N N . SER A 1 85 ? 24.345 -27.563 -39.740 1.00 53.09 85 SER A N 1
ATOM 614 C CA . SER A 1 85 ? 24.737 -27.752 -41.143 1.00 53.09 85 SER A CA 1
ATOM 615 C C . SER A 1 85 ? 24.878 -29.229 -41.479 1.00 53.09 85 SER A C 1
ATOM 617 O O . SER A 1 85 ? 25.312 -29.983 -40.577 1.00 53.09 85 SER A O 1
#

Radius of gyration: 18.43 Å; chains: 1; bounding box: 44×37×61 Å

Organism: Sarcocystis falcatula (NCBI:txid32593)

InterPro domains:
  IPR036755 SRS domain superfamily [G3DSA:2.60.40.1320] (1-70)